Protein AF-A0A7V4ABS7-F1 (afdb_monomer_lite)

Organism: NCBI:txid2052148

Structure (mmCIF, N/CA/C/O backbone):
data_AF-A0A7V4ABS7-F1
#
_entry.id   AF-A0A7V4ABS7-F1
#
loop_
_atom_site.group_PDB
_atom_site.id
_atom_site.type_symbol
_atom_site.label_atom_id
_atom_site.label_alt_id
_atom_site.label_comp_id
_atom_site.label_asym_id
_atom_site.label_entity_id
_atom_site.label_seq_id
_atom_site.pdbx_PDB_ins_code
_atom_site.Cartn_x
_atom_site.Cartn_y
_atom_site.Cartn_z
_atom_site.occupancy
_atom_site.B_iso_or_equiv
_atom_site.auth_seq_id
_atom_site.auth_comp_id
_atom_site.auth_asym_id
_atom_site.auth_atom_id
_atom_site.pdbx_PDB_model_num
ATOM 1 N N . GLU A 1 1 ? -1.550 -2.152 1.156 1.00 93.19 1 GLU A N 1
ATOM 2 C CA . GLU A 1 1 ? -0.480 -3.175 0.993 1.00 93.19 1 GLU A CA 1
ATOM 3 C C . GLU A 1 1 ? 0.356 -2.971 -0.272 1.00 93.19 1 GLU A C 1
ATOM 5 O O . GLU A 1 1 ? 1.562 -2.760 -0.159 1.00 93.19 1 GLU A O 1
ATOM 10 N N . LEU A 1 2 ? -0.259 -2.967 -1.465 1.00 96.38 2 LEU A N 1
ATOM 11 C CA . LEU A 1 2 ? 0.452 -2.893 -2.754 1.00 96.38 2 LEU A CA 1
ATOM 12 C C . LEU A 1 2 ? 1.400 -1.692 -2.889 1.00 96.38 2 LEU A C 1
ATOM 14 O O . LEU A 1 2 ? 2.533 -1.860 -3.345 1.00 96.38 2 LEU A O 1
ATOM 18 N N . LEU A 1 3 ? 0.966 -0.495 -2.476 1.00 96.81 3 LEU A N 1
ATOM 19 C CA . LEU A 1 3 ? 1.791 0.718 -2.511 1.00 96.81 3 LEU A CA 1
ATOM 20 C C . LEU A 1 3 ? 3.014 0.616 -1.596 1.00 96.81 3 LEU A C 1
ATOM 22 O O . LEU A 1 3 ? 4.112 0.943 -2.024 1.00 96.81 3 LEU A O 1
ATOM 26 N N . LEU A 1 4 ? 2.856 0.089 -0.380 1.00 96.50 4 LEU A N 1
ATOM 27 C CA . LEU A 1 4 ? 3.968 -0.112 0.557 1.00 96.50 4 LEU A CA 1
ATOM 28 C C . LEU A 1 4 ? 4.857 -1.309 0.191 1.00 96.50 4 LEU A C 1
ATOM 30 O O . LEU A 1 4 ? 5.948 -1.462 0.738 1.00 96.50 4 LEU A O 1
ATOM 34 N N . GLY A 1 5 ? 4.390 -2.187 -0.702 1.00 94.94 5 GLY A N 1
ATOM 35 C CA . GLY A 1 5 ? 5.029 -3.471 -0.971 1.00 94.94 5 GLY A CA 1
ATOM 36 C C . GLY A 1 5 ? 5.033 -4.401 0.233 1.00 94.94 5 GLY A C 1
ATOM 37 O O . GLY A 1 5 ? 5.951 -5.217 0.358 1.00 94.94 5 GLY A O 1
ATOM 38 N N . TYR A 1 6 ? 4.051 -4.255 1.120 1.00 95.31 6 TYR A N 1
ATOM 39 C CA . TYR A 1 6 ? 3.871 -5.113 2.282 1.00 95.31 6 TYR A CA 1
ATOM 40 C C . TYR A 1 6 ? 3.195 -6.410 1.830 1.00 95.31 6 TYR A C 1
ATOM 42 O O . TYR A 1 6 ? 1.978 -6.473 1.712 1.00 95.31 6 TYR A O 1
ATOM 50 N N . GLY A 1 7 ? 4.022 -7.374 1.434 1.00 94.50 7 GLY A N 1
ATOM 51 C CA . GLY A 1 7 ? 3.606 -8.626 0.809 1.00 94.50 7 GLY A CA 1
ATOM 52 C C . GLY A 1 7 ? 4.775 -9.333 0.125 1.00 94.50 7 GLY A C 1
ATOM 53 O O . GLY A 1 7 ? 5.809 -8.721 -0.201 1.00 94.50 7 GLY A O 1
ATOM 54 N N . THR A 1 8 ? 4.643 -10.635 -0.094 1.00 95.44 8 THR A N 1
ATOM 55 C CA . THR A 1 8 ? 5.676 -11.473 -0.706 1.00 95.44 8 THR A CA 1
ATOM 56 C C . THR A 1 8 ? 5.502 -11.483 -2.217 1.00 95.44 8 THR A C 1
ATOM 58 O O . THR A 1 8 ? 4.474 -11.901 -2.749 1.00 95.44 8 THR A O 1
ATOM 61 N N . LYS A 1 9 ? 6.535 -11.044 -2.949 1.00 95.81 9 LYS A N 1
ATOM 62 C CA . LYS A 1 9 ? 6.519 -11.076 -4.418 1.00 95.81 9 LYS A CA 1
ATOM 63 C C . LYS A 1 9 ? 6.394 -12.530 -4.893 1.00 95.81 9 LYS A C 1
ATOM 65 O O . LYS A 1 9 ? 7.215 -13.355 -4.506 1.00 95.81 9 LYS A O 1
ATOM 70 N N . TYR A 1 10 ? 5.398 -12.807 -5.737 1.00 94.44 10 TYR A N 1
ATOM 71 C CA . TYR A 1 10 ? 5.003 -14.157 -6.185 1.00 94.44 10 TYR A CA 1
ATOM 72 C C . TYR A 1 10 ? 4.445 -15.089 -5.095 1.00 94.44 10 TYR A C 1
ATOM 74 O O . TYR A 1 10 ? 4.224 -16.264 -5.371 1.00 94.44 10 TYR A O 1
ATOM 82 N N . GLY A 1 11 ? 4.234 -14.586 -3.877 1.00 94.88 11 GLY A N 1
ATOM 83 C CA . GLY A 1 11 ? 3.462 -15.259 -2.836 1.00 94.88 11 GLY A CA 1
ATOM 84 C C . GLY A 1 11 ? 2.026 -14.746 -2.857 1.00 94.88 11 GLY A C 1
ATOM 85 O O . GLY A 1 11 ? 1.323 -14.895 -3.851 1.00 94.88 11 GLY A O 1
ATOM 86 N N . ASP A 1 12 ? 1.625 -14.068 -1.787 1.00 94.69 12 ASP A N 1
ATOM 87 C CA . ASP A 1 12 ? 0.343 -13.361 -1.672 1.00 94.69 12 ASP A CA 1
ATOM 88 C C . ASP A 1 12 ? 0.130 -12.299 -2.769 1.00 94.69 12 ASP A C 1
ATOM 90 O O . ASP A 1 12 ? -0.999 -12.071 -3.191 1.00 94.69 12 ASP A O 1
ATOM 94 N N . LEU A 1 13 ? 1.210 -11.721 -3.312 1.00 95.56 13 LEU A N 1
ATOM 95 C CA . LEU A 1 13 ? 1.158 -10.796 -4.454 1.00 95.56 13 LEU A CA 1
ATOM 96 C C . LEU A 1 13 ? 1.195 -11.504 -5.825 1.00 95.56 13 LEU A C 1
ATOM 98 O O . LEU A 1 13 ? 1.602 -10.903 -6.823 1.00 95.56 13 LEU A O 1
ATOM 102 N N . GLY A 1 14 ? 0.897 -12.801 -5.893 1.00 95.12 14 GLY A N 1
ATOM 103 C CA . GLY A 1 14 ? 0.862 -13.581 -7.130 1.00 95.12 14 GLY A CA 1
ATOM 104 C C . GLY A 1 14 ? -0.566 -13.936 -7.536 1.00 95.12 14 GLY A C 1
ATOM 105 O O . GLY A 1 14 ? -1.060 -14.986 -7.141 1.00 95.12 14 GLY A O 1
ATOM 106 N N . ALA A 1 15 ? -1.214 -13.098 -8.347 1.00 94.81 15 ALA A N 1
ATOM 107 C CA . ALA A 1 15 ? -2.569 -13.340 -8.849 1.00 94.81 15 ALA A CA 1
ATOM 108 C C . ALA A 1 15 ? -2.747 -12.861 -10.299 1.00 94.81 15 ALA A C 1
ATOM 110 O O . ALA A 1 15 ? -1.992 -12.009 -10.771 1.00 94.81 15 ALA A O 1
ATOM 111 N N . ASP A 1 16 ? -3.778 -13.381 -10.976 1.00 94.38 16 ASP A N 1
ATOM 112 C CA . ASP A 1 16 ? -4.184 -12.929 -12.315 1.00 94.38 16 ASP A CA 1
ATOM 113 C C . ASP A 1 16 ? -4.934 -11.586 -12.269 1.00 94.38 16 ASP A C 1
ATOM 115 O O . ASP A 1 16 ? -4.747 -10.735 -13.137 1.00 94.38 16 ASP A O 1
ATOM 119 N N . ILE A 1 17 ? -5.779 -11.389 -11.247 1.00 95.94 17 ILE A N 1
ATOM 120 C CA . ILE A 1 17 ? -6.575 -10.172 -11.033 1.00 95.94 17 ILE A CA 1
ATOM 121 C C . ILE A 1 17 ? -6.628 -9.788 -9.548 1.00 95.94 17 ILE A C 1
ATOM 123 O O . ILE A 1 17 ? -6.659 -10.653 -8.675 1.00 95.94 17 ILE A O 1
ATOM 127 N N . TYR A 1 18 ? -6.718 -8.483 -9.274 1.00 96.00 18 TYR A N 1
ATOM 128 C CA . TYR A 1 18 ? -6.918 -7.921 -7.933 1.00 96.00 18 TYR A CA 1
ATOM 129 C C . TYR A 1 18 ? -8.234 -7.131 -7.881 1.00 96.00 18 TYR A C 1
ATOM 131 O O . TYR A 1 18 ? -8.217 -5.923 -8.107 1.00 96.00 18 TYR A O 1
ATOM 139 N N . PRO A 1 19 ? -9.384 -7.763 -7.582 1.00 97.00 19 PRO A N 1
ATOM 140 C CA . PRO A 1 19 ? -10.688 -7.088 -7.635 1.00 97.00 19 PRO A CA 1
ATOM 141 C C . PRO A 1 19 ? -10.823 -5.927 -6.639 1.00 97.00 19 PRO A C 1
ATOM 143 O O . PRO A 1 19 ? -11.627 -5.029 -6.853 1.00 97.00 19 PRO A O 1
ATOM 146 N N . ILE A 1 20 ? -10.028 -5.944 -5.568 1.00 97.50 20 ILE A N 1
ATOM 147 C CA . ILE A 1 20 ? -9.960 -4.896 -4.540 1.00 97.50 20 ILE A CA 1
ATOM 148 C C . ILE A 1 20 ? -8.583 -4.218 -4.494 1.00 97.50 20 ILE A C 1
ATOM 150 O O . ILE A 1 20 ? -8.266 -3.541 -3.524 1.00 97.50 20 ILE A O 1
ATOM 154 N N . GLY A 1 21 ? -7.735 -4.426 -5.510 1.00 96.44 21 GLY A N 1
ATOM 155 C CA . GLY A 1 21 ? -6.355 -3.920 -5.517 1.00 96.44 21 GLY A CA 1
ATOM 156 C C . GLY A 1 21 ? -6.246 -2.395 -5.561 1.00 96.44 21 GLY A C 1
ATOM 157 O O . GLY A 1 21 ? -5.200 -1.857 -5.213 1.00 96.44 21 GLY A O 1
ATOM 158 N N . ASP A 1 22 ? -7.327 -1.729 -5.964 1.00 96.56 22 ASP A N 1
ATOM 159 C CA . ASP A 1 22 ? -7.450 -0.271 -6.057 1.00 96.56 22 ASP A CA 1
ATOM 160 C C . ASP A 1 22 ? -8.124 0.351 -4.818 1.00 96.56 22 ASP A C 1
ATOM 162 O O . ASP A 1 22 ? -8.458 1.529 -4.811 1.00 96.56 22 ASP A O 1
ATOM 166 N N . LEU A 1 23 ? -8.373 -0.445 -3.770 1.00 98.12 23 LEU A N 1
ATOM 167 C CA . LEU A 1 23 ? -8.956 0.032 -2.518 1.00 98.12 23 LEU A CA 1
ATOM 168 C C . LEU A 1 23 ? -7.901 0.132 -1.416 1.00 98.12 23 LEU A C 1
ATOM 170 O O . LEU A 1 23 ? -7.084 -0.770 -1.203 1.00 98.12 23 LEU A O 1
ATOM 174 N N . TYR A 1 24 ? -7.991 1.212 -0.650 1.00 98.19 24 TYR A N 1
ATOM 175 C CA . TYR A 1 24 ? -7.295 1.377 0.621 1.00 98.19 24 TYR A CA 1
ATOM 176 C C . TYR A 1 24 ? -7.859 0.446 1.696 1.00 98.19 24 TYR A C 1
ATOM 178 O O . TYR A 1 24 ? -9.001 -0.013 1.605 1.00 98.19 24 TYR A O 1
ATOM 186 N N . LYS A 1 25 ? -7.085 0.159 2.750 1.00 96.94 25 LYS A N 1
ATOM 187 C CA . LYS A 1 25 ? -7.511 -0.805 3.778 1.00 96.94 25 LYS A CA 1
ATOM 188 C C . LYS A 1 25 ? -8.785 -0.347 4.488 1.00 96.94 25 LYS A C 1
ATOM 190 O O . LYS A 1 25 ? -9.703 -1.140 4.685 1.00 96.94 25 LYS A O 1
ATOM 195 N N . THR A 1 26 ? -8.860 0.941 4.793 1.00 97.19 26 THR A N 1
ATOM 196 C CA . THR A 1 26 ? -10.037 1.604 5.363 1.00 97.19 26 THR A CA 1
ATOM 197 C C . THR A 1 26 ? -11.271 1.476 4.466 1.00 97.19 26 THR A C 1
ATOM 199 O O . THR A 1 26 ? -12.364 1.205 4.960 1.00 97.19 26 THR A O 1
ATOM 202 N N . GLN A 1 27 ? -11.107 1.569 3.145 1.00 98.12 27 GLN A N 1
ATOM 203 C CA . GLN A 1 27 ? -12.190 1.357 2.179 1.00 98.12 27 GLN A CA 1
ATOM 204 C C . GLN A 1 27 ? -12.598 -0.119 2.080 1.00 98.12 27 GLN A C 1
ATOM 206 O O . GLN A 1 27 ? -13.781 -0.421 1.942 1.00 98.12 27 GLN A O 1
ATOM 211 N N . VAL A 1 28 ? -11.648 -1.053 2.196 1.00 98.06 28 VAL A N 1
ATOM 212 C CA . VAL A 1 28 ? -11.949 -2.492 2.263 1.00 98.06 28 VAL A CA 1
ATOM 213 C C . VAL A 1 28 ? -12.793 -2.815 3.498 1.00 98.06 28 VAL A C 1
ATOM 215 O O . VAL A 1 28 ? -13.748 -3.581 3.381 1.00 98.06 28 VAL A O 1
ATOM 218 N N . TRP A 1 29 ? -12.505 -2.214 4.659 1.00 97.56 29 TRP A N 1
ATOM 219 C CA . TRP A 1 29 ? -13.354 -2.367 5.847 1.00 97.56 29 TRP A CA 1
ATOM 220 C C . TRP A 1 29 ? -14.769 -1.831 5.618 1.00 97.56 29 TRP A C 1
ATOM 222 O O . TRP A 1 29 ? -15.731 -2.552 5.873 1.00 97.56 29 TRP A O 1
ATOM 232 N N . GLN A 1 30 ? -14.907 -0.626 5.055 1.00 97.81 30 GLN A N 1
ATOM 233 C CA . GLN A 1 30 ? -16.217 -0.050 4.716 1.00 97.81 30 GLN A CA 1
ATOM 234 C C . GLN A 1 30 ? -17.009 -0.944 3.751 1.00 97.81 30 GLN A C 1
ATOM 236 O O . GLN A 1 30 ? -18.205 -1.173 3.941 1.00 97.81 30 GLN A O 1
ATOM 241 N N . LEU A 1 31 ? -16.343 -1.486 2.727 1.00 98.19 31 LEU A N 1
ATOM 242 C CA . LEU A 1 31 ? -16.959 -2.403 1.772 1.00 98.19 31 LEU A CA 1
ATOM 243 C C . LEU A 1 31 ? -17.396 -3.711 2.445 1.00 98.19 31 LEU A C 1
ATOM 245 O O . LEU A 1 31 ? -18.493 -4.197 2.177 1.00 98.19 31 LEU A O 1
ATOM 249 N N . ALA A 1 32 ? -16.570 -4.272 3.330 1.00 98.00 32 ALA A N 1
ATOM 250 C CA . ALA A 1 32 ? -16.892 -5.499 4.053 1.00 98.00 32 ALA A CA 1
ATOM 251 C C . ALA A 1 32 ? -18.122 -5.326 4.959 1.00 98.00 32 ALA A C 1
ATOM 253 O O . ALA A 1 32 ? -19.003 -6.189 4.965 1.00 98.00 32 ALA A O 1
ATOM 254 N N . GLU A 1 33 ? -18.224 -4.197 5.665 1.00 97.50 33 GLU A N 1
ATOM 255 C CA . GLU A 1 33 ? -19.410 -3.853 6.458 1.00 97.50 33 GLU A CA 1
ATOM 256 C C . GLU A 1 33 ? -20.654 -3.720 5.578 1.00 97.50 33 GLU A C 1
ATOM 258 O O . GLU A 1 33 ? -21.695 -4.305 5.880 1.00 97.50 33 GLU A O 1
ATOM 263 N N . TYR A 1 34 ? -20.538 -3.015 4.450 1.00 97.88 34 TYR A N 1
ATOM 264 C CA . TYR A 1 34 ? -21.634 -2.855 3.496 1.00 97.88 34 TYR A CA 1
ATOM 265 C C . TYR A 1 34 ? -22.119 -4.197 2.921 1.00 97.88 34 TYR A C 1
ATOM 267 O O . TYR A 1 34 ? -23.318 -4.396 2.727 1.00 97.88 34 TYR A O 1
ATOM 275 N N . MET A 1 35 ? -21.204 -5.139 2.681 1.00 98.06 35 MET A N 1
ATOM 276 C CA . MET A 1 35 ? -21.521 -6.485 2.193 1.00 98.06 35 MET A CA 1
ATOM 277 C C . MET A 1 35 ? -22.081 -7.424 3.274 1.00 98.06 35 MET A C 1
ATOM 279 O O . MET A 1 35 ? -22.487 -8.540 2.948 1.00 98.06 35 MET A O 1
ATOM 283 N N . GLY A 1 36 ? -22.118 -7.001 4.542 1.00 97.50 36 GLY A N 1
ATOM 284 C CA . GLY A 1 36 ? -22.609 -7.819 5.650 1.00 97.50 36 GLY A CA 1
ATOM 285 C C . GLY A 1 36 ? -21.649 -8.936 6.065 1.00 97.50 36 GLY A C 1
ATOM 286 O O . GLY A 1 36 ? -22.100 -9.990 6.514 1.00 97.50 36 GLY A O 1
ATOM 287 N N . ILE A 1 37 ? -20.338 -8.733 5.899 1.00 97.81 37 ILE A N 1
AT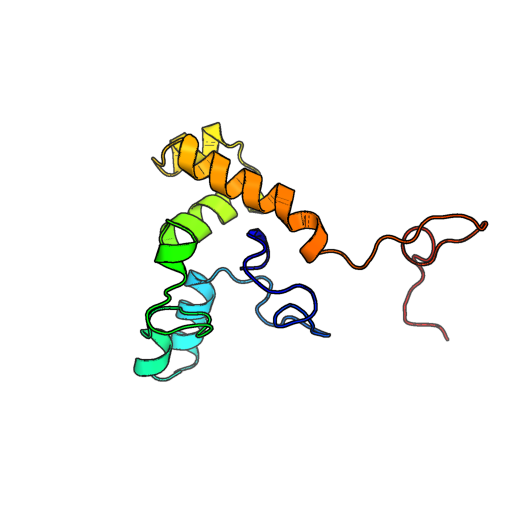OM 288 C CA . ILE A 1 37 ? -19.323 -9.637 6.455 1.00 97.81 37 ILE A CA 1
ATOM 289 C C . ILE A 1 37 ? -19.397 -9.598 7.987 1.00 97.81 37 ILE A C 1
ATOM 291 O O . ILE A 1 37 ? -19.668 -8.555 8.580 1.00 97.81 37 ILE A O 1
ATOM 295 N N . ASP A 1 38 ? -19.159 -10.744 8.629 1.00 97.50 38 ASP A N 1
ATOM 296 C CA . ASP A 1 38 ? -19.220 -10.866 10.085 1.00 97.50 38 ASP A CA 1
ATOM 297 C C . ASP A 1 38 ? -18.300 -9.843 10.776 1.00 97.50 38 ASP A C 1
ATOM 299 O O . ASP A 1 38 ? -17.127 -9.686 10.420 1.00 97.50 38 ASP A O 1
ATOM 303 N N . ALA A 1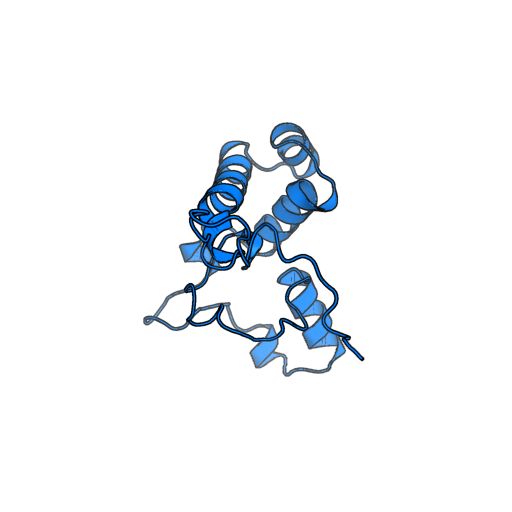 39 ? -18.832 -9.164 11.793 1.00 95.25 39 ALA A N 1
ATOM 304 C CA . ALA A 1 39 ? -18.109 -8.164 12.563 1.00 95.25 39 ALA A CA 1
ATOM 305 C C . ALA A 1 39 ? -16.860 -8.738 13.249 1.00 95.25 39 ALA A C 1
ATOM 307 O O . ALA A 1 39 ? -15.901 -7.994 13.450 1.00 95.25 39 ALA A O 1
ATOM 308 N N . GLU A 1 40 ? -16.845 -10.033 13.589 1.00 96.19 40 GLU A N 1
ATOM 309 C CA . GLU A 1 40 ? -15.653 -10.695 14.130 1.00 96.19 40 GLU A CA 1
ATOM 310 C C . GLU A 1 40 ? -14.499 -10.694 13.116 1.00 96.19 40 GLU A C 1
ATOM 312 O O . GLU A 1 40 ? -13.347 -10.491 13.492 1.00 96.19 40 GLU A O 1
ATOM 317 N N . ILE A 1 41 ? -14.802 -10.849 11.822 1.00 95.19 41 ILE A N 1
ATOM 318 C CA . ILE A 1 41 ? -13.806 -10.822 10.744 1.00 95.19 41 ILE A CA 1
ATOM 319 C C . ILE A 1 41 ? -13.365 -9.385 10.468 1.00 95.19 41 ILE A C 1
ATOM 321 O O . ILE A 1 41 ? -12.168 -9.123 10.381 1.00 95.19 41 ILE A O 1
ATOM 325 N N . VAL A 1 42 ? -14.316 -8.451 10.350 1.00 94.69 42 VAL A N 1
ATOM 326 C CA . VAL A 1 42 ? -14.022 -7.046 10.016 1.00 94.69 42 VAL A CA 1
ATOM 327 C C . VAL A 1 42 ? -13.166 -6.381 11.096 1.00 94.69 42 VAL A C 1
ATOM 329 O O . VAL A 1 42 ? -12.210 -5.681 10.774 1.00 94.69 42 VAL A O 1
ATOM 332 N N . LYS A 1 43 ? -13.478 -6.628 12.375 1.00 91.81 43 LYS A N 1
ATOM 333 C CA . LYS A 1 43 ? -12.791 -6.014 13.526 1.00 91.81 43 LYS A CA 1
ATOM 334 C C . LYS A 1 43 ? -11.540 -6.765 13.967 1.00 91.81 43 LYS A C 1
ATOM 336 O O . LYS A 1 43 ? -10.887 -6.348 14.925 1.00 91.81 43 LYS A O 1
ATOM 341 N N . LYS A 1 44 ? -11.219 -7.889 13.326 1.00 92.94 44 LYS A N 1
ATOM 342 C CA . LYS A 1 44 ? -10.004 -8.635 13.637 1.00 92.94 44 LYS A CA 1
ATOM 343 C C . LYS A 1 44 ? -8.790 -7.752 13.356 1.00 92.94 44 LYS A C 1
ATOM 345 O O . LYS A 1 44 ? -8.673 -7.186 12.271 1.00 92.94 44 LYS A O 1
ATOM 350 N N . VAL A 1 45 ? -7.874 -7.684 14.323 1.00 90.38 45 VAL A N 1
ATOM 351 C CA . VAL A 1 45 ? -6.603 -6.969 14.162 1.00 90.38 45 VAL A CA 1
ATOM 352 C C . VAL A 1 45 ? -5.858 -7.539 12.945 1.00 90.38 45 VAL A C 1
ATOM 354 O O . VAL A 1 45 ? -5.654 -8.760 12.895 1.00 90.38 45 VAL A O 1
ATOM 357 N N . PRO A 1 46 ? -5.482 -6.701 11.961 1.00 89.38 46 PRO A N 1
ATOM 358 C CA . PRO A 1 46 ? -4.737 -7.147 10.790 1.00 89.38 46 PRO A CA 1
ATOM 359 C C . PRO A 1 46 ? -3.415 -7.815 11.173 1.00 89.38 46 PRO A C 1
ATOM 361 O O . PRO A 1 46 ? -2.663 -7.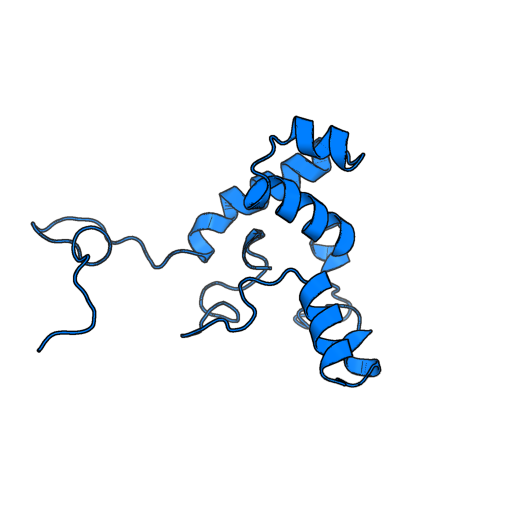320 12.016 1.00 89.38 46 PRO A O 1
ATOM 364 N N . SER A 1 47 ? -3.168 -8.977 10.578 1.00 90.12 47 SER A N 1
ATOM 365 C CA . SER A 1 47 ? -1.983 -9.794 10.812 1.00 90.12 47 SER A CA 1
ATOM 366 C C . SER A 1 47 ? -1.763 -10.709 9.612 1.00 90.12 47 SER A C 1
ATOM 368 O O . SER A 1 47 ? -2.688 -11.428 9.212 1.00 90.12 47 SER A O 1
ATOM 370 N N . ALA A 1 48 ? -0.536 -10.755 9.091 1.00 84.00 48 ALA A N 1
ATOM 371 C CA . ALA A 1 48 ? -0.148 -11.731 8.070 1.00 84.00 48 ALA A CA 1
ATOM 372 C C . ALA A 1 48 ? -0.132 -13.183 8.597 1.00 84.00 48 ALA A C 1
ATOM 374 O O . ALA A 1 48 ? -0.130 -14.129 7.808 1.00 84.00 48 ALA A O 1
ATOM 375 N N . GLY A 1 49 ? -0.131 -13.382 9.921 1.00 85.06 49 GLY A N 1
ATOM 376 C CA . GLY A 1 49 ? -0.187 -14.704 10.549 1.00 85.06 49 GLY A CA 1
ATOM 377 C C . GLY A 1 49 ? 1.069 -15.552 10.331 1.00 85.06 49 GLY A C 1
ATOM 378 O O . GLY A 1 49 ? 0.999 -16.779 10.410 1.00 85.06 49 GLY A O 1
ATOM 379 N N . LEU A 1 50 ? 2.213 -14.920 10.049 1.00 81.56 50 LEU A N 1
ATOM 380 C CA . LEU A 1 50 ? 3.472 -15.619 9.771 1.00 81.56 50 LEU A CA 1
ATOM 381 C C . LEU A 1 50 ? 4.156 -16.133 11.048 1.00 81.56 50 LEU A C 1
ATOM 383 O O . LEU A 1 50 ? 4.867 -17.138 11.011 1.00 81.56 50 LEU A O 1
ATOM 387 N N . TRP A 1 51 ? 3.929 -15.471 12.184 1.00 84.19 51 TRP A N 1
ATOM 388 C CA . TRP A 1 51 ? 4.351 -15.924 13.510 1.00 84.19 51 TRP A CA 1
ATOM 389 C C . TRP A 1 51 ? 3.396 -15.423 14.598 1.00 84.19 51 TRP A C 1
ATOM 391 O O . TRP A 1 51 ? 2.579 -14.526 14.390 1.00 84.19 51 TRP A O 1
ATOM 401 N N . VAL A 1 52 ? 3.481 -16.037 15.780 1.00 82.62 52 VAL A N 1
ATOM 402 C CA . VAL A 1 52 ? 2.592 -15.731 16.908 1.00 82.62 52 VAL A CA 1
ATOM 403 C C . VAL A 1 52 ? 2.829 -14.304 17.399 1.00 82.62 52 VAL A C 1
ATOM 405 O O . VAL A 1 52 ? 3.959 -13.935 17.711 1.00 82.62 52 VAL A O 1
ATOM 408 N N . GLY A 1 53 ? 1.745 -13.532 17.508 1.00 83.38 53 GLY A N 1
ATOM 409 C CA . GLY A 1 53 ? 1.762 -12.171 18.047 1.00 83.38 53 GLY A CA 1
ATOM 410 C C . GLY A 1 53 ? 2.121 -11.077 17.041 1.00 83.38 53 GLY A C 1
ATOM 411 O O . GLY A 1 53 ? 2.252 -9.935 17.448 1.00 83.38 53 GLY A O 1
ATOM 412 N N . GLN A 1 54 ? 2.277 -11.395 15.754 1.00 88.00 54 GLN A N 1
ATOM 413 C CA . GLN A 1 54 ? 2.472 -10.385 14.713 1.00 88.00 54 GLN A CA 1
ATOM 414 C C . GLN A 1 54 ? 1.192 -9.564 14.486 1.00 88.00 54 GLN A C 1
ATOM 416 O O . GLN A 1 54 ? 0.122 -10.152 14.299 1.00 88.00 54 GLN A O 1
ATOM 421 N N . THR A 1 55 ? 1.313 -8.239 14.380 1.00 87.88 55 THR A N 1
ATOM 422 C CA . THR A 1 55 ? 0.286 -7.367 13.790 1.00 87.88 55 THR A CA 1
ATOM 423 C C . THR A 1 55 ? 0.890 -6.493 12.693 1.00 87.88 55 THR A C 1
ATOM 425 O O . THR A 1 55 ? 2.064 -6.121 12.757 1.00 87.88 55 THR A O 1
ATOM 428 N N . ASP A 1 56 ? 0.092 -6.175 11.676 1.00 87.44 56 ASP A N 1
ATOM 429 C CA . ASP A 1 56 ? 0.583 -5.428 10.513 1.00 87.44 56 ASP A CA 1
ATOM 430 C C . ASP A 1 56 ? 0.956 -3.985 10.899 1.00 87.44 56 ASP A C 1
ATOM 432 O O . ASP A 1 56 ? 1.976 -3.463 10.455 1.00 87.44 56 ASP A O 1
ATOM 436 N N . GLU A 1 57 ? 0.169 -3.346 11.772 1.00 89.12 57 GLU A N 1
ATOM 437 C CA . GLU A 1 57 ? 0.410 -1.966 12.219 1.00 89.12 57 GLU A CA 1
ATOM 438 C C . GLU A 1 57 ? 1.677 -1.843 13.075 1.00 89.12 57 GLU A C 1
ATOM 440 O O . GLU A 1 57 ? 2.413 -0.867 12.932 1.00 89.12 57 GLU A O 1
ATOM 445 N N . GLU A 1 58 ? 1.986 -2.838 13.915 1.00 88.56 58 GLU A N 1
ATOM 446 C CA . GLU A 1 58 ? 3.240 -2.861 14.681 1.00 88.56 58 GLU A CA 1
ATOM 447 C C . GLU A 1 58 ? 4.458 -3.070 13.776 1.00 88.56 58 GLU A C 1
ATOM 449 O O . GLU A 1 58 ? 5.505 -2.464 14.004 1.00 88.56 58 GLU A O 1
ATOM 454 N N . GLU A 1 59 ? 4.341 -3.901 12.737 1.00 87.75 59 GLU A N 1
ATOM 455 C CA . GLU A 1 59 ? 5.436 -4.129 11.790 1.00 87.75 59 GLU A CA 1
ATOM 456 C C . GLU A 1 59 ? 5.659 -2.922 10.868 1.00 87.75 59 GLU A C 1
ATOM 458 O O . GLU A 1 59 ? 6.797 -2.562 10.551 1.00 87.75 59 GLU A O 1
ATOM 463 N N . ILE A 1 60 ? 4.576 -2.278 10.429 1.00 88.56 60 ILE A N 1
ATOM 464 C CA . ILE A 1 60 ? 4.648 -1.102 9.562 1.00 88.56 60 ILE A CA 1
ATOM 465 C C . ILE A 1 60 ? 5.056 0.142 10.366 1.00 88.56 60 ILE A C 1
ATOM 467 O O . ILE A 1 60 ? 5.825 0.957 9.845 1.00 88.56 60 ILE A O 1
ATOM 471 N N . GLY A 1 61 ? 4.612 0.250 11.621 1.00 92.62 61 GLY A N 1
ATOM 472 C CA . GLY A 1 61 ? 4.888 1.350 12.549 1.00 92.62 61 GLY A CA 1
ATOM 473 C C . GLY A 1 61 ? 3.826 2.456 12.567 1.00 92.62 61 GLY A C 1
ATOM 474 O O . GLY A 1 61 ? 4.032 3.477 13.221 1.00 92.62 61 GLY A O 1
ATOM 475 N N . TYR A 1 62 ? 2.711 2.274 11.854 1.00 93.75 62 TYR A N 1
ATOM 476 C CA . TYR A 1 62 ? 1.652 3.271 11.667 1.00 93.75 62 TYR A CA 1
ATOM 477 C C . TYR A 1 62 ? 0.286 2.588 11.584 1.00 93.75 62 TYR A C 1
ATOM 479 O O . TYR A 1 62 ? 0.202 1.439 11.143 1.00 93.75 62 TYR A O 1
ATOM 487 N N . THR A 1 63 ? -0.783 3.304 11.944 1.00 95.31 63 THR A N 1
ATOM 488 C CA . THR A 1 63 ? -2.141 2.773 11.761 1.00 95.31 63 THR A CA 1
ATOM 489 C C . THR A 1 63 ? -2.552 2.810 10.294 1.00 95.31 63 THR A C 1
ATOM 491 O O . THR A 1 63 ? -2.089 3.663 9.528 1.00 95.31 63 THR A O 1
ATOM 494 N N . TYR A 1 64 ? -3.466 1.931 9.885 1.00 95.12 64 TYR A N 1
ATOM 495 C CA . TYR A 1 64 ? -3.987 1.951 8.514 1.00 95.12 64 TYR A CA 1
ATOM 496 C C . TYR A 1 64 ? -4.667 3.271 8.151 1.00 95.12 64 TYR A C 1
ATOM 498 O O . TYR A 1 64 ? -4.569 3.706 7.011 1.00 95.12 64 TYR A O 1
ATOM 506 N N . GLU A 1 65 ? -5.289 3.951 9.110 1.00 95.50 65 GLU A N 1
ATOM 507 C CA . GLU A 1 65 ? -5.899 5.266 8.886 1.00 95.50 65 GLU A CA 1
ATOM 508 C C . GLU A 1 65 ? -4.845 6.325 8.536 1.00 95.50 65 GLU A C 1
ATOM 510 O O . GLU A 1 65 ? -5.045 7.123 7.618 1.00 95.50 65 GLU A O 1
ATOM 515 N N . GLN A 1 66 ? -3.700 6.310 9.228 1.00 96.00 66 GLN A N 1
ATOM 516 C CA . GLN A 1 66 ? -2.575 7.199 8.929 1.00 96.00 66 GLN A CA 1
ATOM 517 C C . GLN A 1 66 ? -1.939 6.851 7.585 1.00 96.00 66 GLN A C 1
ATOM 519 O O . GLN A 1 66 ? -1.707 7.739 6.765 1.00 96.00 66 GLN A O 1
ATOM 524 N N . ILE A 1 67 ? -1.684 5.561 7.355 1.00 97.31 67 ILE A N 1
ATOM 525 C CA . ILE A 1 67 ? -1.101 5.051 6.114 1.00 97.31 67 ILE A CA 1
ATOM 526 C C . ILE A 1 67 ? -1.974 5.452 4.929 1.00 97.31 67 ILE A C 1
ATOM 528 O O . ILE A 1 67 ? -1.484 6.109 4.018 1.00 97.31 67 ILE A O 1
ATOM 532 N N . ASP A 1 68 ? -3.254 5.088 4.942 1.00 98.12 68 ASP A N 1
ATOM 533 C CA . ASP A 1 68 ? -4.159 5.308 3.816 1.00 98.12 68 ASP A CA 1
ATOM 534 C C . ASP A 1 68 ? -4.315 6.805 3.518 1.00 98.12 68 ASP A C 1
ATOM 536 O O . ASP A 1 68 ? -4.258 7.201 2.356 1.00 98.12 68 ASP A O 1
ATOM 540 N N . SER A 1 69 ? -4.406 7.650 4.552 1.00 98.00 69 SER A N 1
ATOM 541 C CA . SER A 1 69 ? -4.479 9.109 4.384 1.00 98.00 69 SER A CA 1
ATOM 542 C C . SER A 1 69 ? -3.227 9.677 3.707 1.00 98.00 69 SER A C 1
ATOM 544 O O . SER A 1 69 ? -3.333 10.492 2.790 1.00 98.00 69 SER A O 1
ATOM 546 N N . VAL A 1 70 ? -2.036 9.235 4.130 1.00 98.25 70 VAL A N 1
ATOM 547 C CA . VAL A 1 70 ? -0.762 9.659 3.527 1.00 98.25 70 VAL A CA 1
ATOM 548 C C . VAL A 1 70 ? -0.636 9.144 2.097 1.00 98.25 70 VAL A C 1
ATOM 550 O O . VAL A 1 70 ? -0.233 9.890 1.209 1.00 98.25 70 VAL A O 1
ATOM 553 N N . LEU A 1 71 ? -0.982 7.880 1.855 1.00 98.00 71 LEU A N 1
ATOM 554 C CA . LEU A 1 71 ? -0.903 7.286 0.526 1.00 98.00 71 LEU A CA 1
ATOM 555 C C . LEU A 1 71 ? -1.852 7.977 -0.456 1.00 98.00 71 LEU A C 1
ATOM 557 O O . LEU A 1 71 ? -1.432 8.262 -1.571 1.00 98.00 71 LEU A O 1
ATOM 561 N N . TYR A 1 72 ? -3.078 8.285 -0.037 1.00 98.31 72 TYR A N 1
ATOM 562 C CA . TYR A 1 72 ? -4.041 9.029 -0.849 1.00 98.31 72 TYR A CA 1
ATOM 563 C C . TYR A 1 72 ? -3.530 10.435 -1.190 1.00 98.31 72 TYR A C 1
ATOM 565 O O . TYR A 1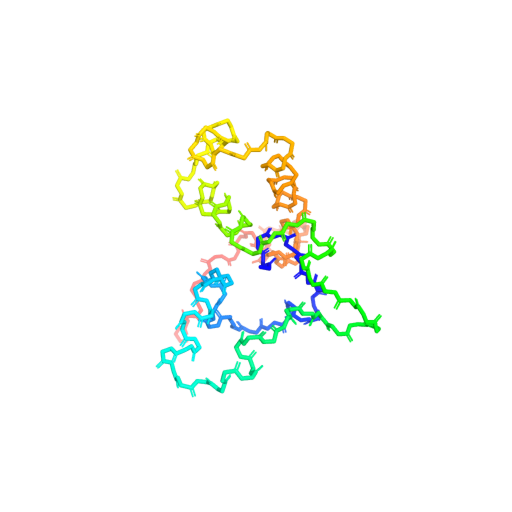 72 ? -3.582 10.864 -2.340 1.00 98.31 72 TYR A O 1
ATOM 573 N N . ALA A 1 73 ? -2.960 11.145 -0.212 1.00 98.31 73 ALA A N 1
ATOM 574 C CA . ALA A 1 73 ? -2.371 12.461 -0.444 1.00 98.31 73 ALA A CA 1
ATOM 575 C C . ALA A 1 73 ? -1.190 12.420 -1.435 1.00 98.31 73 ALA A C 1
ATOM 577 O O . ALA A 1 73 ? -1.102 13.263 -2.325 1.00 98.31 73 ALA A O 1
ATOM 578 N N . LEU A 1 74 ? -0.297 11.435 -1.307 1.00 97.94 74 LEU A N 1
ATOM 579 C CA . LEU A 1 74 ? 0.892 11.323 -2.156 1.00 97.94 74 LEU A CA 1
ATOM 580 C C . LEU A 1 74 ? 0.591 10.798 -3.568 1.00 97.94 74 LEU A C 1
ATOM 582 O O . LEU A 1 74 ? 1.281 11.182 -4.509 1.00 97.94 74 LEU A O 1
ATOM 586 N N . VAL A 1 75 ? -0.365 9.876 -3.715 1.00 96.94 75 VAL A N 1
ATOM 587 C CA . VAL A 1 75 ? -0.596 9.140 -4.971 1.00 96.94 75 VAL A CA 1
ATOM 588 C C . VAL A 1 75 ? -1.764 9.720 -5.759 1.00 96.94 75 VAL A C 1
ATOM 590 O O . VAL A 1 75 ? -1.593 10.030 -6.932 1.00 96.94 75 VAL A O 1
ATOM 593 N N . ASP A 1 76 ? -2.923 9.896 -5.131 1.00 97.25 76 ASP A N 1
ATOM 594 C CA . ASP A 1 76 ? -4.149 10.318 -5.817 1.00 97.25 76 ASP A CA 1
ATOM 595 C C . ASP A 1 76 ? -4.245 11.837 -5.937 1.00 97.25 76 ASP A C 1
ATOM 597 O O . ASP A 1 76 ? -4.695 12.361 -6.955 1.00 97.25 76 ASP A O 1
ATOM 601 N N . LEU A 1 77 ? -3.819 12.556 -4.895 1.00 98.00 77 LEU A N 1
ATOM 602 C CA . LEU A 1 77 ? -3.751 14.018 -4.918 1.00 98.00 77 LEU A CA 1
ATOM 603 C C . LEU A 1 77 ? -2.414 14.543 -5.463 1.00 98.00 77 LEU A C 1
ATOM 605 O O . LEU A 1 77 ? -2.279 15.751 -5.649 1.00 98.00 77 LEU A O 1
ATOM 609 N N . GLU A 1 78 ? -1.444 13.653 -5.701 1.00 97.69 78 GLU A N 1
ATOM 610 C CA . GLU A 1 78 ? -0.091 13.965 -6.189 1.00 97.69 78 GLU A CA 1
ATOM 611 C C . GLU A 1 78 ? 0.625 15.067 -5.379 1.00 97.69 78 GLU A C 1
ATOM 613 O O . GLU A 1 78 ? 1.433 15.835 -5.910 1.00 97.69 78 GLU A O 1
ATOM 618 N N . LEU A 1 79 ? 0.336 15.164 -4.077 1.00 98.31 79 LEU A N 1
ATOM 619 C CA . LEU A 1 79 ? 0.942 16.166 -3.207 1.00 98.31 79 LEU A CA 1
ATOM 620 C C . LEU A 1 79 ? 2.403 15.827 -2.915 1.00 98.31 79 LEU A C 1
ATOM 622 O O . LEU A 1 79 ? 2.805 14.668 -2.793 1.00 98.31 79 LEU A O 1
ATOM 626 N N . SER A 1 80 ? 3.214 16.861 -2.715 1.00 97.75 80 SER A N 1
ATOM 627 C CA . SER A 1 80 ? 4.561 16.679 -2.186 1.00 97.75 80 SER A CA 1
ATOM 628 C C . SER A 1 80 ? 4.529 16.160 -0.743 1.00 97.75 80 SER A C 1
ATOM 630 O O . SER A 1 80 ? 3.543 16.307 -0.014 1.00 97.75 80 SER A O 1
ATOM 632 N N . VAL A 1 81 ? 5.658 15.603 -0.287 1.00 97.19 81 VAL A N 1
ATOM 633 C CA . VAL A 1 81 ? 5.850 15.206 1.121 1.00 97.19 81 VAL A CA 1
ATOM 634 C C . VAL A 1 81 ? 5.505 16.367 2.055 1.00 97.19 81 VAL A C 1
ATOM 636 O O . VAL A 1 81 ? 4.768 16.181 3.017 1.00 97.19 81 VAL A O 1
ATOM 639 N N . ARG A 1 82 ? 5.965 17.581 1.732 1.00 97.25 82 ARG A N 1
ATOM 640 C CA . ARG A 1 82 ? 5.715 18.775 2.542 1.00 97.25 82 ARG A CA 1
ATOM 641 C C . ARG A 1 82 ? 4.232 19.139 2.607 1.00 97.25 82 ARG A C 1
ATOM 643 O O . ARG A 1 82 ? 3.714 19.335 3.701 1.00 97.25 82 ARG A O 1
ATOM 650 N N . GLU A 1 83 ? 3.553 19.204 1.465 1.00 97.94 83 GLU A N 1
ATOM 651 C CA . GLU A 1 83 ? 2.113 19.505 1.414 1.00 97.94 83 GLU A CA 1
ATOM 652 C C . GLU A 1 83 ? 1.297 18.448 2.164 1.00 97.94 83 GLU A C 1
ATOM 654 O O . GLU A 1 83 ? 0.366 18.785 2.888 1.00 97.94 83 GLU A O 1
ATOM 659 N N . THR A 1 84 ? 1.690 17.177 2.064 1.00 98.06 84 THR A N 1
ATOM 660 C CA . THR A 1 84 ? 1.061 16.073 2.803 1.00 98.06 84 THR A CA 1
ATOM 661 C C . THR A 1 84 ? 1.234 16.227 4.316 1.00 98.06 84 THR A C 1
ATOM 663 O O . THR A 1 84 ? 0.279 16.025 5.067 1.00 98.06 84 THR A O 1
ATOM 666 N N . CYS A 1 85 ? 2.426 16.628 4.778 1.00 97.38 85 CYS A N 1
ATOM 667 C CA . CYS A 1 85 ? 2.678 16.910 6.195 1.00 97.38 85 CYS A CA 1
ATOM 668 C C . CYS A 1 85 ? 1.789 18.046 6.707 1.00 97.38 85 CYS A C 1
ATOM 670 O O . CYS A 1 85 ? 1.182 17.921 7.770 1.00 97.38 85 CYS A O 1
ATOM 672 N N . GLU A 1 86 ? 1.706 19.139 5.943 1.00 97.06 86 GLU A N 1
ATOM 673 C CA . GLU A 1 86 ? 0.904 20.317 6.285 1.00 97.06 86 GLU A CA 1
ATOM 674 C C . GLU A 1 86 ? -0.599 19.987 6.303 1.00 97.06 86 GLU A C 1
ATOM 676 O O . GLU A 1 86 ? -1.304 20.389 7.228 1.00 97.06 86 GLU A O 1
ATOM 681 N N . LEU A 1 87 ? -1.084 19.210 5.329 1.00 97.56 87 LEU A N 1
ATOM 682 C CA . LEU A 1 87 ? -2.491 18.823 5.210 1.00 97.56 87 LEU A CA 1
ATOM 683 C C . LEU A 1 87 ? -2.943 17.879 6.331 1.00 97.56 87 LEU A C 1
ATOM 685 O O . LEU A 1 87 ? -4.016 18.068 6.903 1.00 97.56 87 LEU A O 1
ATOM 689 N N . LEU A 1 88 ? -2.151 16.843 6.617 1.00 96.44 88 LEU A N 1
ATOM 690 C CA . LEU A 1 88 ? -2.532 15.771 7.542 1.00 96.44 88 LEU A CA 1
ATOM 691 C C . LEU A 1 88 ? -2.037 16.002 8.973 1.00 96.44 88 LEU A C 1
ATOM 693 O O . LEU A 1 88 ? -2.410 15.249 9.872 1.00 96.44 88 LEU A O 1
ATOM 697 N N . ASN A 1 89 ? -1.209 17.028 9.197 1.00 96.56 89 ASN A N 1
ATOM 698 C CA . ASN A 1 89 ? -0.542 17.292 10.472 1.00 96.56 89 ASN A CA 1
ATOM 699 C C . ASN A 1 89 ? 0.254 16.067 10.978 1.00 96.56 89 ASN A C 1
ATOM 701 O O . ASN A 1 89 ? 0.194 15.694 12.152 1.00 96.56 89 ASN A O 1
ATOM 705 N N . ILE A 1 90 ? 0.986 15.425 10.063 1.00 95.31 90 ILE A N 1
ATOM 706 C CA . ILE A 1 90 ? 1.857 14.264 10.312 1.00 95.31 90 ILE A CA 1
ATOM 707 C C . ILE A 1 90 ? 3.319 14.706 10.176 1.00 95.31 90 ILE A C 1
ATOM 709 O O . ILE A 1 90 ? 3.630 15.625 9.418 1.00 95.31 90 ILE A O 1
ATOM 713 N N . SER A 1 91 ? 4.228 14.073 10.924 1.00 96.50 91 SER A N 1
ATOM 714 C CA . SER A 1 91 ? 5.654 14.401 10.859 1.00 96.50 91 SER A CA 1
ATOM 715 C C . SER A 1 91 ? 6.253 14.102 9.482 1.00 96.50 91 SER A C 1
ATOM 717 O O . SER A 1 91 ? 5.938 13.096 8.845 1.00 96.50 91 SER A O 1
ATOM 719 N N . GLU A 1 92 ? 7.192 14.949 9.057 1.00 96.62 92 GLU A N 1
ATOM 720 C CA . GLU A 1 92 ? 7.919 14.769 7.795 1.00 96.62 92 GLU A CA 1
ATOM 721 C C . GLU A 1 92 ? 8.669 13.440 7.737 1.00 96.62 92 GLU A C 1
ATOM 723 O O . GLU A 1 92 ? 8.686 12.792 6.697 1.00 96.62 92 GLU A O 1
ATOM 728 N N . GLU A 1 93 ? 9.206 12.986 8.870 1.00 96.56 93 GLU A N 1
ATOM 729 C CA . GLU A 1 93 ? 9.842 11.674 8.988 1.00 96.56 93 GLU A CA 1
ATOM 730 C C . GLU A 1 93 ? 8.889 10.534 8.605 1.00 96.56 93 GLU A C 1
ATOM 732 O O . GLU A 1 93 ? 9.266 9.662 7.824 1.00 96.56 93 GLU A O 1
ATOM 737 N N . ALA A 1 94 ? 7.646 10.559 9.097 1.00 95.75 94 ALA A N 1
ATOM 738 C CA . ALA A 1 94 ? 6.674 9.506 8.825 1.00 95.75 94 ALA A CA 1
ATOM 739 C C . ALA A 1 94 ? 6.197 9.520 7.368 1.00 95.75 94 ALA A C 1
ATOM 741 O O . ALA A 1 94 ? 6.143 8.476 6.717 1.00 95.75 94 ALA A O 1
ATOM 742 N N . VAL A 1 95 ? 5.896 10.703 6.823 1.00 97.88 95 VAL A N 1
ATOM 743 C CA . VAL A 1 95 ? 5.491 10.831 5.414 1.00 97.88 95 VAL A CA 1
ATOM 744 C C . VAL A 1 95 ? 6.633 10.414 4.486 1.00 97.88 95 VAL A C 1
ATOM 746 O O . VAL A 1 95 ? 6.407 9.699 3.507 1.00 97.88 95 VAL A O 1
ATOM 749 N N . LEU A 1 96 ? 7.868 10.810 4.804 1.00 97.75 96 LEU A N 1
ATOM 750 C CA . LEU A 1 96 ? 9.046 10.434 4.032 1.00 97.75 96 LEU A CA 1
ATOM 751 C C . LEU A 1 96 ? 9.321 8.928 4.105 1.00 97.75 96 LEU A C 1
ATOM 753 O O . LEU A 1 96 ? 9.651 8.337 3.077 1.00 97.75 96 LEU A O 1
ATOM 757 N N . ASP A 1 97 ? 9.165 8.293 5.270 1.00 97.50 97 ASP A N 1
ATOM 758 C CA . ASP A 1 97 ? 9.303 6.839 5.400 1.00 97.50 97 ASP A CA 1
ATOM 759 C C . ASP A 1 97 ? 8.310 6.105 4.488 1.00 97.50 97 ASP A C 1
ATOM 761 O O . ASP A 1 97 ? 8.714 5.276 3.666 1.00 97.50 97 ASP A O 1
ATOM 765 N N . LEU A 1 98 ? 7.025 6.472 4.546 1.00 97.62 98 LEU A N 1
ATOM 766 C CA . LEU A 1 98 ? 5.987 5.883 3.697 1.00 97.62 98 LEU A CA 1
ATOM 767 C C . LEU A 1 98 ? 6.267 6.125 2.207 1.00 97.62 98 LEU A C 1
ATOM 769 O O . LEU A 1 98 ? 6.218 5.180 1.416 1.00 97.62 98 LEU A O 1
ATOM 773 N N . TYR A 1 99 ? 6.657 7.342 1.823 1.00 97.94 99 TYR A N 1
ATOM 774 C CA . TYR A 1 99 ? 7.061 7.656 0.450 1.00 97.94 99 TYR A CA 1
ATOM 775 C C . TYR A 1 99 ? 8.236 6.783 -0.019 1.00 97.94 99 TYR A C 1
ATOM 777 O O . TYR A 1 99 ? 8.199 6.185 -1.099 1.00 97.94 99 TYR A O 1
ATOM 785 N N . LEU A 1 100 ? 9.274 6.635 0.808 1.00 97.81 100 LEU A N 1
ATOM 786 C CA . LEU A 1 100 ? 10.426 5.794 0.487 1.00 97.81 100 LEU A CA 1
ATOM 787 C C . LEU A 1 100 ? 10.045 4.317 0.365 1.00 97.81 100 LEU A C 1
ATOM 789 O O . LEU A 1 100 ? 10.627 3.620 -0.470 1.00 97.81 100 LEU A O 1
ATOM 793 N N . ARG A 1 101 ? 9.074 3.821 1.142 1.00 97.12 101 ARG A N 1
ATOM 794 C CA . ARG A 1 101 ? 8.536 2.459 0.979 1.00 97.12 101 ARG A CA 1
ATOM 795 C C . ARG A 1 101 ? 7.835 2.293 -0.365 1.00 97.12 101 ARG A C 1
ATOM 797 O O . ARG A 1 101 ? 8.051 1.265 -1.009 1.00 97.12 101 ARG A O 1
ATOM 804 N N . ILE A 1 102 ? 7.089 3.295 -0.841 1.00 97.12 102 ILE A N 1
ATOM 805 C CA . ILE A 1 102 ? 6.488 3.272 -2.186 1.00 97.12 102 ILE A CA 1
ATOM 806 C C . ILE A 1 102 ? 7.574 3.104 -3.246 1.00 97.12 102 ILE A C 1
ATOM 808 O O . ILE A 1 102 ? 7.512 2.171 -4.049 1.00 97.12 102 ILE A O 1
ATOM 812 N N . VAL A 1 103 ? 8.601 3.953 -3.216 1.00 97.00 103 VAL A N 1
ATOM 813 C CA . VAL A 1 103 ? 9.689 3.925 -4.205 1.00 97.00 103 VAL A CA 1
ATOM 814 C C . VAL A 1 103 ? 10.465 2.607 -4.137 1.00 97.00 103 VAL A C 1
ATOM 816 O O . VAL A 1 103 ? 10.648 1.930 -5.147 1.00 97.00 103 VAL A O 1
ATOM 819 N N . LYS A 1 104 ? 10.880 2.181 -2.938 1.00 97.44 104 LYS A N 1
ATOM 820 C CA . LYS A 1 104 ? 11.665 0.948 -2.749 1.00 97.44 104 LYS A CA 1
ATOM 821 C C . LYS A 1 104 ? 10.907 -0.306 -3.168 1.00 97.44 104 LYS A C 1
ATOM 823 O O . LYS A 1 104 ? 11.535 -1.268 -3.594 1.00 97.44 104 LYS A O 1
ATOM 828 N N . SER A 1 105 ? 9.581 -0.311 -3.054 1.00 96.88 105 SER A N 1
ATOM 829 C CA . SER A 1 105 ? 8.744 -1.466 -3.386 1.00 96.88 105 SER A CA 1
ATOM 830 C C . SER A 1 105 ? 8.246 -1.498 -4.830 1.00 96.88 105 SER A C 1
ATOM 832 O O . SER A 1 105 ? 7.554 -2.443 -5.208 1.00 96.88 105 SER A O 1
ATOM 834 N N . GLU A 1 106 ? 8.614 -0.528 -5.671 1.00 95.38 106 GLU A N 1
ATOM 835 C CA . GLU A 1 106 ? 8.140 -0.429 -7.059 1.00 95.38 106 GLU A CA 1
ATOM 836 C C . GLU A 1 106 ? 8.360 -1.717 -7.863 1.00 95.38 106 GLU A C 1
ATOM 838 O O . GLU A 1 106 ? 7.502 -2.146 -8.638 1.00 95.38 106 GLU A O 1
ATOM 843 N N . HIS A 1 107 ? 9.470 -2.410 -7.608 1.00 94.75 107 HIS A N 1
ATOM 844 C CA . HIS A 1 107 ? 9.785 -3.684 -8.249 1.00 94.75 107 HIS A CA 1
ATOM 845 C C . HIS A 1 107 ? 8.778 -4.808 -7.941 1.00 94.75 107 HIS A C 1
ATOM 847 O O . HIS A 1 107 ? 8.755 -5.800 -8.671 1.00 94.75 107 HIS A O 1
ATOM 853 N N . LYS A 1 108 ? 7.979 -4.713 -6.868 1.00 96.00 108 LYS A N 1
ATOM 854 C CA . LYS A 1 108 ? 6.945 -5.705 -6.525 1.00 96.00 108 LYS A CA 1
ATOM 855 C C . LYS A 1 108 ? 5.667 -5.529 -7.347 1.00 96.00 108 LYS A C 1
ATOM 857 O O . LYS A 1 108 ? 4.967 -6.511 -7.549 1.00 96.00 108 LYS A O 1
ATOM 862 N N . ARG A 1 109 ? 5.406 -4.325 -7.871 1.00 93.75 109 ARG A N 1
ATOM 863 C CA . ARG A 1 109 ? 4.225 -3.997 -8.698 1.00 93.75 109 ARG A CA 1
ATOM 864 C C . ARG A 1 109 ? 4.448 -4.202 -10.199 1.00 93.75 109 ARG A C 1
ATOM 866 O O . ARG A 1 109 ? 3.538 -3.997 -10.993 1.00 93.75 109 ARG A O 1
ATOM 873 N N . LYS A 1 110 ? 5.662 -4.587 -10.600 1.00 91.06 110 LYS A N 1
ATOM 874 C CA . LYS A 1 110 ? 6.043 -4.801 -11.999 1.00 91.06 110 LYS A CA 1
ATOM 875 C C . LYS A 1 110 ? 6.433 -6.263 -12.250 1.00 91.06 110 LYS A C 1
ATOM 877 O O . LYS A 1 110 ? 7.085 -6.880 -11.390 1.00 91.06 110 LYS A O 1
ATOM 882 N N . PRO A 1 111 ? 6.110 -6.813 -13.436 1.00 89.38 111 PRO A N 1
ATOM 883 C CA . PRO A 1 111 ? 6.691 -8.078 -13.870 1.00 89.38 111 PRO A CA 1
ATOM 884 C C . PRO A 1 111 ? 8.226 -7.965 -13.954 1.00 89.38 111 PRO A C 1
ATOM 886 O O . PRO A 1 111 ? 8.764 -6.852 -13.972 1.00 89.38 111 PRO A O 1
ATOM 889 N N . PRO A 1 112 ? 8.963 -9.092 -13.985 1.00 90.38 112 PRO A N 1
ATOM 890 C CA . PRO A 1 112 ? 10.393 -9.076 -14.274 1.00 90.38 112 PRO A CA 1
ATOM 891 C C . PRO A 1 112 ? 10.722 -8.242 -15.513 1.00 90.38 112 PRO A C 1
ATOM 893 O O . PRO A 1 112 ? 10.190 -8.492 -16.592 1.00 90.38 112 PRO A O 1
ATOM 896 N N . THR A 1 113 ? 11.635 -7.284 -15.363 1.00 90.38 113 THR A N 1
ATOM 897 C CA . THR A 1 113 ? 12.165 -6.527 -16.498 1.00 90.38 113 THR A CA 1
ATOM 898 C C . THR A 1 113 ? 12.956 -7.456 -17.411 1.00 90.38 113 THR A C 1
ATOM 900 O O . THR A 1 113 ? 13.859 -8.159 -16.951 1.00 90.38 113 THR A O 1
ATOM 903 N N . ILE A 1 114 ? 12.676 -7.414 -18.711 1.00 93.12 114 ILE A N 1
ATOM 904 C CA . ILE A 1 114 ? 13.430 -8.156 -19.717 1.00 93.12 114 ILE A CA 1
ATOM 905 C C . ILE A 1 114 ? 14.548 -7.254 -20.259 1.00 93.12 114 ILE A C 1
ATOM 907 O O . ILE A 1 114 ? 14.361 -6.085 -20.632 1.00 93.12 114 ILE A O 1
ATOM 911 N N . THR A 1 115 ? 15.764 -7.798 -20.286 1.00 93.44 115 THR A N 1
ATOM 912 C CA . THR A 1 115 ? 16.906 -7.139 -20.924 1.00 93.44 115 THR A CA 1
ATOM 913 C C . THR A 1 115 ? 16.750 -7.229 -22.437 1.00 93.44 115 THR A C 1
ATOM 915 O O . THR A 1 115 ? 16.737 -8.317 -23.011 1.00 93.44 115 THR A O 1
ATOM 918 N N . LYS A 1 116 ? 16.651 -6.074 -23.100 1.00 93.56 116 LYS A N 1
ATOM 919 C CA . LYS A 1 116 ? 16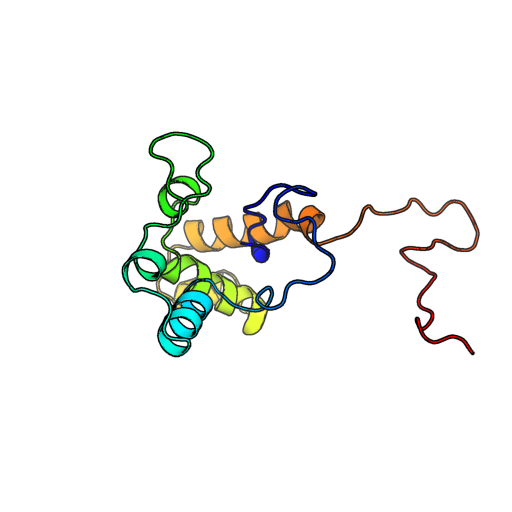.508 -6.004 -24.555 1.00 93.56 116 LYS A CA 1
ATOM 920 C C . LYS A 1 116 ? 17.842 -6.320 -25.229 1.00 93.56 116 LYS A C 1
ATOM 922 O O . LYS A 1 116 ? 18.774 -5.528 -25.151 1.00 93.56 116 LYS A O 1
ATOM 927 N N . ILE A 1 117 ? 17.903 -7.470 -25.896 1.00 94.44 117 ILE A N 1
ATOM 928 C CA . ILE A 1 117 ? 19.050 -7.898 -26.715 1.00 94.44 117 ILE A CA 1
ATOM 929 C C . ILE A 1 117 ? 18.664 -7.938 -28.197 1.00 94.44 117 ILE A C 1
ATOM 931 O O . ILE A 1 117 ? 19.429 -7.517 -29.060 1.00 94.44 117 ILE A O 1
ATOM 935 N N . SER A 1 118 ? 17.465 -8.436 -28.504 1.00 91.38 118 SER A N 1
ATOM 936 C CA . SER A 1 118 ? 16.944 -8.516 -29.867 1.00 91.38 118 SER A CA 1
ATOM 937 C C . SER A 1 118 ? 16.232 -7.220 -30.280 1.00 91.38 118 SER A C 1
ATOM 939 O O . SER A 1 118 ? 16.031 -6.296 -29.488 1.00 91.38 118 SER A O 1
ATOM 941 N N . ARG A 1 119 ? 15.800 -7.161 -31.546 1.00 91.69 119 ARG A N 1
ATOM 942 C CA . ARG A 1 119 ? 15.033 -6.029 -32.089 1.00 91.69 119 ARG A CA 1
ATOM 943 C C . ARG A 1 119 ? 13.724 -5.767 -31.328 1.00 91.69 119 ARG A C 1
ATOM 945 O O . ARG A 1 119 ? 13.291 -4.618 -31.284 1.00 91.69 119 ARG A O 1
ATOM 952 N N . MET A 1 120 ? 13.105 -6.802 -30.757 1.00 91.06 120 MET A N 1
ATOM 953 C CA . MET A 1 120 ? 11.770 -6.737 -30.160 1.00 91.06 120 MET A CA 1
ATOM 954 C C . MET A 1 120 ? 11.744 -7.427 -28.794 1.00 91.06 120 MET A C 1
ATOM 956 O O . MET A 1 120 ? 11.938 -8.636 -28.691 1.00 91.06 120 MET A O 1
ATOM 960 N N . CYS A 1 121 ? 11.505 -6.632 -27.756 1.00 91.25 121 CYS A N 1
ATOM 961 C CA . CYS A 1 121 ? 11.431 -7.026 -26.357 1.00 91.25 121 CYS A CA 1
ATOM 962 C C . CYS A 1 121 ? 9.965 -7.106 -25.917 1.00 91.25 121 CYS A C 1
ATOM 964 O O . CYS A 1 121 ? 9.203 -6.163 -26.128 1.00 91.25 121 CYS A O 1
ATOM 966 N N . LEU A 1 122 ? 9.560 -8.222 -25.315 1.00 87.50 122 LEU A N 1
ATOM 967 C CA . LEU A 1 122 ? 8.143 -8.487 -25.042 1.00 87.50 122 LEU A CA 1
ATOM 968 C C . LEU A 1 122 ? 7.538 -7.561 -23.975 1.00 87.50 122 LEU A C 1
ATOM 970 O O . LEU A 1 122 ? 6.384 -7.179 -24.087 1.00 87.50 122 LEU A O 1
ATOM 974 N N . ASP A 1 123 ? 8.305 -7.160 -22.967 1.00 86.12 123 ASP A N 1
ATOM 975 C CA . ASP A 1 123 ? 7.830 -6.274 -21.895 1.00 86.12 123 ASP A CA 1
ATOM 976 C C . ASP A 1 123 ? 7.802 -4.787 -22.302 1.00 86.12 123 ASP A C 1
ATOM 978 O O . ASP A 1 123 ? 6.961 -4.027 -21.828 1.00 86.12 123 ASP A O 1
ATOM 982 N N . LYS A 1 124 ? 8.723 -4.352 -23.173 1.00 86.19 124 LYS A N 1
ATOM 983 C CA . LYS A 1 124 ? 8.909 -2.933 -23.537 1.00 86.19 124 LYS A CA 1
ATOM 984 C C . LYS A 1 124 ? 8.316 -2.560 -24.891 1.00 86.19 124 LYS A C 1
ATOM 986 O O . LYS A 1 124 ? 7.765 -1.468 -25.030 1.00 86.19 124 LYS A O 1
ATOM 991 N N . ASP A 1 125 ? 8.455 -3.437 -25.884 1.00 91.44 125 ASP A N 1
ATOM 992 C CA . ASP A 1 125 ? 8.134 -3.137 -27.283 1.00 91.44 125 ASP A CA 1
ATOM 993 C C . ASP A 1 125 ? 6.815 -3.783 -27.742 1.00 91.44 125 ASP A C 1
ATOM 995 O O . ASP A 1 125 ? 6.125 -3.230 -28.597 1.00 91.44 125 ASP A O 1
ATOM 999 N N . TRP A 1 126 ? 6.442 -4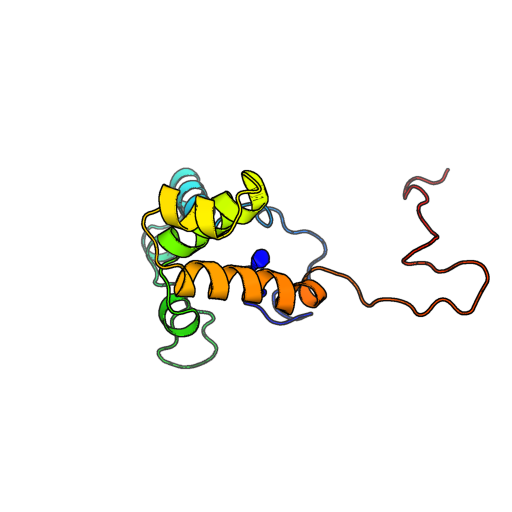.945 -27.196 1.00 88.00 126 TRP A N 1
ATOM 1000 C CA . TRP A 1 126 ? 5.246 -5.683 -27.618 1.00 88.00 126 TRP A CA 1
ATOM 1001 C C . TRP A 1 126 ? 3.967 -5.124 -26.975 1.00 88.00 126 TRP A C 1
ATOM 1003 O O . TRP A 1 126 ? 3.387 -5.710 -26.067 1.00 88.00 126 TRP A O 1
ATOM 1013 N N . LYS A 1 127 ? 3.507 -3.973 -27.471 1.00 86.31 127 LYS A N 1
ATOM 1014 C CA . LYS A 1 127 ? 2.291 -3.277 -27.003 1.00 86.31 127 LYS A CA 1
ATOM 1015 C C . LYS A 1 127 ? 1.081 -3.519 -27.911 1.00 86.31 127 LYS A C 1
ATOM 1017 O O . LYS A 1 127 ? 0.356 -2.593 -28.260 1.00 86.31 127 LYS A O 1
ATOM 1022 N N . TYR A 1 128 ? 0.912 -4.756 -28.356 1.00 86.38 128 TYR A N 1
ATOM 1023 C CA . TYR A 1 128 ? -0.185 -5.138 -29.243 1.00 86.38 128 TYR A CA 1
ATOM 1024 C C . TYR A 1 128 ? -1.427 -5.535 -28.434 1.00 86.38 128 TYR A C 1
ATOM 1026 O O . TYR A 1 128 ? -1.266 -6.102 -27.351 1.00 86.38 128 TYR A O 1
ATOM 1034 N N . PRO A 1 129 ? -2.643 -5.314 -28.962 1.00 85.06 129 PRO A N 1
ATOM 1035 C CA . PRO A 1 129 ? -3.866 -5.780 -28.320 1.00 85.06 129 PRO A CA 1
ATOM 1036 C C . PRO A 1 129 ? -3.876 -7.309 -28.151 1.00 85.06 129 PRO A C 1
ATOM 1038 O O . PRO A 1 129 ? -3.242 -8.052 -28.915 1.00 85.06 129 PRO A O 1
ATOM 1041 N N . VAL A 1 130 ? -4.577 -7.751 -27.102 1.00 76.62 130 VAL A N 1
ATOM 1042 C CA . VAL A 1 130 ? -4.806 -9.172 -26.792 1.00 76.62 130 VAL A CA 1
ATOM 1043 C C . VAL A 1 130 ? -5.755 -9.783 -27.817 1.00 76.62 130 VAL A C 1
ATOM 1045 O O . VAL A 1 130 ? -5.513 -10.892 -28.283 1.00 76.62 130 VAL A O 1
ATOM 1048 N N . GLU A 1 131 ? -6.784 -9.032 -28.212 1.00 77.81 131 GLU A N 1
ATOM 1049 C CA . GLU A 1 131 ? -7.634 -9.389 -29.340 1.00 77.81 131 GLU A CA 1
ATOM 1050 C C . GLU A 1 131 ? -6.817 -9.327 -30.628 1.00 77.81 131 GLU A C 1
ATOM 1052 O O . GLU A 1 131 ? -6.315 -8.281 -31.051 1.00 77.81 131 GLU A O 1
ATOM 1057 N N . ARG A 1 132 ? -6.657 -10.500 -31.222 1.00 72.94 132 ARG A N 1
ATOM 1058 C CA . ARG A 1 132 ? -6.121 -10.713 -32.557 1.00 72.94 132 ARG A CA 1
ATOM 1059 C C . ARG A 1 132 ? -7.122 -11.630 -33.232 1.00 72.94 132 ARG A C 1
ATOM 1061 O O . ARG A 1 132 ? -7.588 -12.552 -32.569 1.00 72.94 132 ARG A O 1
ATOM 1068 N N . GLU A 1 133 ? -7.479 -11.284 -34.465 1.00 68.81 133 GLU A N 1
ATOM 1069 C CA . GLU A 1 133 ? -8.487 -11.969 -35.292 1.00 68.81 133 GLU A CA 1
ATOM 1070 C C . GLU A 1 133 ? -8.523 -13.494 -35.123 1.00 68.81 133 GLU A C 1
ATOM 1072 O O . GLU A 1 133 ? -7.435 -14.120 -35.082 1.00 68.81 133 GLU A O 1
#

InterPro domains:
  IPR003694 NAD(+) synthetase [PTHR23090] (1-131)
  IPR003694 NAD(+) synthetase [TIGR00552] (1-115)
  IPR003694 NAD(+) synthetase [cd00553] (1-109)
  IPR014729 Rossmann-like alpha/beta/alpha sandwich fold [G3DSA:3.40.50.620] (1-124)
  IPR022310 NAD/GMP synthase [PF02540] (1-112)

Secondary structure (DSSP, 8-state):
-TTTT-S-TTTTT--S--TTTTS-HHHHHHHHHHTT--HHHHTSPP---SSTT--HHHHHTS-HHHHHHHHHHHHTS---HHHHHHHHT--HHHHHHHHHHHHHTGGGSSPPPPP--SS--TTTT----S---

Sequence (133 aa):
ELLLGYGTKYGDLGADIYPIGDLYKTQVWQLAEYMGIDAEIVKKVPSAGLWVGQTDEEEIGYTYEQIDSVLYALVDLELSVRETCELLNISEEAVLDLYLRIVKSEHKRKPPTITKISRMCLDKDWKYPVERE

pLDDT: mean 93.7, std 5.41, range [68.81, 98.31]

Radius of gyration: 18.23 Å; chains: 1; bounding box: 42×36×53 Å

Foldseek 3Di:
DLLLLPDDQCPPLNDPDDPCPVPQLVVVLVVCVVVVPDPCVSVPFDAPPPDPPGGPCVVLVHDSVLLVLLCCCCPVVVDDLVVSCVVVVDDSVSSVSSVVSSVVNVVSVDDDDDDDDDPADCRPHVPDDPDDD